Protein AF-A0A2R6EN57-F1 (afdb_monomer)

Secondary structure (DSSP, 8-state):
--HHHHHHHHHHHHHHHHHHHHHHHHHHHHHIIIIIHHHHHHHHTT--HHHHHHHHHHHHHHHHHHHHHHHHHHHHHHHHHHHHHHHHHHHHH--HHHHHHHHHHHHHHHHHHHHHHHHHHHHHHHHHHHHHHHHHHHSS--

Foldseek 3Di:
DPPVVVVVLVVQLVVQLVVLCCQLVVQLVVLCVQQVVVLVVCVVVVHDPVVSCVSSVSSVVSNVVSVVSSVVSNVVSVCVSVVVVVVVVVCVVPPVVVVVVVVVVVVVVVVVVVVVVVVVVVVVVVVVVVVVVVVVVVVPDD

pLDDT: mean 73.33, std 12.01, range [39.25, 91.31]

Solvent-accessible surface area (backbone atoms only — not comparable to full-atom values): 7272 Å² total; per-residue (Å²): 131,66,66,74,62,58,50,52,55,52,50,52,38,52,52,44,35,48,50,24,45,53,52,13,52,50,39,23,51,51,11,37,58,70,5,43,49,60,17,49,54,36,45,74,72,68,46,54,70,68,61,24,46,62,52,17,46,66,10,51,53,39,22,51,50,11,49,49,51,22,52,52,35,40,52,50,33,50,51,53,47,52,51,55,56,50,52,54,53,49,55,70,74,62,38,66,67,59,55,46,52,54,52,51,50,53,48,50,55,51,51,55,49,51,53,49,52,51,54,50,50,53,47,51,53,53,51,50,54,51,50,53,51,52,52,58,63,68,72,68,82,124

Sequence (142 aa):
MDAKRSLRWAVYYVALAAIATLVGFGIAAGGAVVGIAPAYDQLQGGADLSTALGTAAPGLALAAVGVAVWFVGTVAAFVGVFTAAVEEQMRERFDSEKVKSEILSVLDDRLSEVEHDVSETRRQVSELKREEAADEFQFGEQ

Mean predicted aligned error: 16.64 Å

Structure (mmCIF, N/CA/C/O backbone):
data_AF-A0A2R6EN57-F1
#
_entry.id   AF-A0A2R6EN57-F1
#
loop_
_atom_site.group_PDB
_atom_site.id
_atom_site.type_symbol
_atom_site.label_atom_id
_atom_site.label_alt_id
_atom_site.label_comp_id
_atom_site.label_asym_id
_atom_site.label_entity_id
_atom_site.label_seq_id
_atom_site.pdbx_PDB_ins_code
_atom_site.Cartn_x
_atom_site.Cartn_y
_atom_site.Cartn_z
_atom_site.occupancy
_atom_site.B_iso_or_equiv
_atom_site.auth_seq_id
_atom_site.auth_comp_id
_atom_site.auth_asym_id
_atom_site.auth_atom_id
_atom_site.pdbx_PDB_model_num
ATOM 1 N N . MET A 1 1 ? -18.874 -12.584 18.043 1.00 48.97 1 MET A N 1
ATOM 2 C CA . MET A 1 1 ? -18.233 -11.814 16.955 1.00 48.97 1 MET A CA 1
ATOM 3 C C . MET A 1 1 ? -19.005 -12.069 15.673 1.00 48.97 1 MET A C 1
ATOM 5 O O . MET A 1 1 ? -19.078 -13.214 15.246 1.00 48.97 1 MET A O 1
ATOM 9 N N . ASP A 1 2 ? -19.607 -11.038 15.084 1.00 54.94 2 ASP A N 1
ATOM 10 C CA . ASP A 1 2 ? -20.360 -11.164 13.833 1.00 54.94 2 ASP A CA 1
ATOM 11 C C . ASP A 1 2 ? -19.424 -11.361 12.635 1.00 54.94 2 ASP A C 1
ATOM 13 O O . ASP A 1 2 ? -18.855 -10.410 12.095 1.00 54.94 2 ASP A O 1
ATOM 17 N N . ALA A 1 3 ? -19.281 -12.611 12.190 1.00 59.03 3 ALA A N 1
ATOM 18 C CA . ALA A 1 3 ? -18.424 -12.999 11.067 1.00 59.03 3 ALA A CA 1
ATOM 19 C C . ALA A 1 3 ? -18.751 -12.242 9.763 1.00 59.03 3 ALA A C 1
ATOM 21 O O . ALA A 1 3 ? -17.864 -11.957 8.964 1.00 59.03 3 ALA A O 1
ATOM 22 N N . LYS A 1 4 ? -20.014 -11.841 9.563 1.00 59.75 4 LYS A N 1
ATOM 23 C CA . LYS A 1 4 ? -20.432 -11.028 8.406 1.00 59.75 4 LYS A CA 1
ATOM 24 C C . LYS A 1 4 ? -19.846 -9.609 8.421 1.00 59.75 4 LYS A C 1
ATOM 26 O O . LYS A 1 4 ? -19.661 -9.022 7.356 1.00 59.75 4 LYS A O 1
ATOM 31 N N . ARG A 1 5 ? -19.548 -9.051 9.601 1.00 61.81 5 ARG A N 1
ATOM 32 C CA . ARG A 1 5 ? -19.027 -7.682 9.755 1.00 61.81 5 ARG A CA 1
ATOM 33 C C . ARG A 1 5 ? -17.516 -7.627 9.528 1.00 61.81 5 ARG A C 1
ATOM 35 O O . ARG A 1 5 ? -17.057 -6.718 8.841 1.00 61.81 5 ARG A O 1
ATOM 42 N N . SER A 1 6 ? -16.761 -8.624 10.002 1.00 60.78 6 SER A N 1
ATOM 43 C CA . SER A 1 6 ? -15.322 -8.721 9.699 1.00 60.78 6 SER A CA 1
ATOM 44 C C . SER A 1 6 ? -15.066 -9.023 8.218 1.00 60.78 6 SER A C 1
ATOM 46 O O . SER A 1 6 ? -14.141 -8.463 7.630 1.00 60.78 6 SER A O 1
ATOM 48 N N . LEU A 1 7 ? -15.939 -9.817 7.581 1.00 68.88 7 LEU A N 1
ATOM 49 C CA . LEU A 1 7 ? -15.843 -10.128 6.154 1.00 68.88 7 LEU A CA 1
ATOM 50 C C . LEU A 1 7 ? -15.964 -8.873 5.275 1.00 68.88 7 LEU A C 1
ATOM 52 O O . LEU A 1 7 ? -15.232 -8.736 4.302 1.00 68.88 7 LEU A O 1
ATOM 56 N N . ARG A 1 8 ? -16.848 -7.925 5.625 1.00 73.25 8 ARG A N 1
ATOM 57 C CA . ARG A 1 8 ? -17.001 -6.664 4.874 1.00 73.25 8 ARG A CA 1
ATOM 58 C C . ARG A 1 8 ? -15.715 -5.845 4.857 1.00 73.25 8 ARG A C 1
ATOM 60 O O . ARG A 1 8 ? -15.314 -5.379 3.796 1.00 73.25 8 ARG A O 1
ATOM 67 N N . TRP A 1 9 ? -15.065 -5.688 6.004 1.00 67.00 9 TRP A N 1
ATOM 68 C CA . TRP A 1 9 ? -13.818 -4.926 6.097 1.00 67.00 9 TRP A CA 1
ATOM 69 C C . TRP A 1 9 ? -12.653 -5.621 5.392 1.00 67.00 9 TRP A C 1
ATOM 71 O O . TRP A 1 9 ? -11.873 -4.961 4.709 1.00 67.00 9 TRP A O 1
ATOM 81 N N . ALA A 1 10 ? -12.593 -6.953 5.460 1.00 65.69 10 ALA A N 1
ATOM 82 C CA . ALA A 1 10 ? -11.635 -7.733 4.685 1.00 65.69 10 ALA A CA 1
ATOM 83 C C . ALA A 1 10 ? -11.841 -7.553 3.169 1.00 65.69 10 ALA A C 1
ATOM 85 O O . ALA A 1 10 ? -10.878 -7.351 2.435 1.00 65.69 10 ALA A O 1
ATOM 86 N N . VAL A 1 11 ? -13.091 -7.554 2.694 1.00 72.31 11 VAL A N 1
ATOM 87 C CA . VAL A 1 11 ? -13.408 -7.310 1.277 1.00 72.31 11 VAL A CA 1
ATOM 88 C C . VAL A 1 11 ? -13.026 -5.889 0.853 1.00 72.31 11 VAL A C 1
ATOM 90 O O . VAL A 1 11 ? -12.454 -5.719 -0.220 1.00 72.31 11 VAL A O 1
ATOM 93 N N . TYR A 1 12 ? -13.266 -4.877 1.693 1.00 72.06 12 TYR A N 1
ATOM 94 C CA . TYR A 1 12 ? -12.827 -3.501 1.421 1.00 72.06 12 TYR A CA 1
ATOM 95 C C . TYR A 1 12 ? -11.304 -3.383 1.305 1.00 72.06 12 TYR A C 1
ATOM 97 O O . TYR A 1 12 ? -10.812 -2.728 0.385 1.00 72.06 12 TYR A O 1
ATOM 105 N N . TYR A 1 13 ? -10.560 -4.052 2.189 1.00 68.12 13 TYR A N 1
ATOM 106 C CA . TYR A 1 13 ? -9.102 -4.126 2.102 1.00 68.12 13 TYR A CA 1
ATOM 107 C C . TYR A 1 13 ? -8.638 -4.761 0.797 1.00 68.12 13 TYR A C 1
ATOM 109 O O . TYR A 1 13 ? -7.830 -4.175 0.080 1.00 68.12 13 TYR A O 1
ATOM 117 N N . VAL A 1 14 ? -9.182 -5.934 0.468 1.00 72.06 14 VAL A N 1
ATOM 118 C CA . VAL A 1 14 ? -8.814 -6.668 -0.746 1.00 72.06 14 VAL A CA 1
ATOM 119 C C . VAL A 1 14 ? -9.142 -5.851 -1.995 1.00 72.06 14 VAL A C 1
ATOM 121 O O . VAL A 1 14 ? -8.330 -5.809 -2.912 1.00 72.06 14 VAL A O 1
ATOM 124 N N . ALA A 1 15 ? -10.277 -5.148 -2.025 1.00 73.44 15 ALA A N 1
ATOM 125 C CA . ALA A 1 15 ? -10.651 -4.292 -3.148 1.00 73.44 15 ALA A CA 1
ATOM 126 C C . ALA A 1 15 ? -9.682 -3.110 -3.329 1.00 73.44 15 ALA A C 1
ATOM 128 O O . ALA A 1 15 ? -9.212 -2.865 -4.440 1.00 73.44 15 ALA A O 1
ATOM 129 N N . LEU A 1 16 ? -9.332 -2.404 -2.249 1.00 73.31 16 LEU A N 1
ATOM 130 C CA . LEU A 1 16 ? -8.365 -1.301 -2.303 1.00 73.31 16 LEU A CA 1
ATOM 131 C C . LEU A 1 16 ? -6.963 -1.781 -2.694 1.00 73.31 16 LEU A C 1
ATOM 133 O O . LEU A 1 16 ? -6.318 -1.173 -3.550 1.00 73.31 16 LEU A O 1
ATOM 137 N N . ALA A 1 17 ? -6.513 -2.897 -2.120 1.00 69.62 17 ALA A N 1
ATOM 138 C CA . ALA A 1 17 ? -5.235 -3.510 -2.463 1.00 69.62 17 ALA A CA 1
ATOM 139 C C . ALA A 1 17 ? -5.205 -3.977 -3.928 1.00 69.62 17 ALA A C 1
ATOM 141 O O . ALA A 1 17 ? -4.200 -3.789 -4.615 1.00 69.62 17 ALA A O 1
ATOM 142 N N . ALA A 1 18 ? -6.310 -4.525 -4.443 1.00 70.56 18 ALA A N 1
ATOM 143 C CA . ALA A 1 18 ? -6.429 -4.929 -5.842 1.00 70.56 18 ALA A CA 1
ATOM 144 C C . ALA A 1 18 ? -6.330 -3.730 -6.798 1.00 70.56 18 ALA A C 1
ATOM 146 O O . ALA A 1 18 ? -5.628 -3.818 -7.803 1.00 70.56 18 ALA A O 1
ATOM 147 N N . ILE A 1 19 ? -6.958 -2.595 -6.469 1.00 76.25 19 ILE A N 1
ATOM 148 C CA . ILE A 1 19 ? -6.849 -1.361 -7.265 1.00 76.25 19 ILE A CA 1
ATOM 149 C C . ILE A 1 19 ? -5.407 -0.842 -7.258 1.00 76.25 19 ILE A C 1
ATOM 151 O O . ILE A 1 19 ? -4.853 -0.568 -8.322 1.00 76.25 19 ILE A O 1
ATOM 155 N N . ALA A 1 20 ? -4.770 -0.756 -6.086 1.00 74.94 20 ALA A N 1
ATOM 156 C CA . ALA A 1 20 ? -3.373 -0.329 -5.980 1.00 74.94 20 ALA A CA 1
ATOM 157 C C . ALA A 1 20 ? -2.430 -1.252 -6.771 1.00 74.94 20 ALA A C 1
ATOM 159 O O . ALA A 1 20 ? -1.506 -0.782 -7.436 1.00 74.94 20 ALA A O 1
ATOM 160 N N . THR A 1 21 ? -2.704 -2.559 -6.751 1.00 70.31 21 THR A N 1
ATOM 161 C CA . THR A 1 21 ? -1.967 -3.563 -7.528 1.00 70.31 21 THR A CA 1
ATOM 162 C C . THR A 1 21 ? -2.158 -3.362 -9.022 1.00 70.31 21 THR A C 1
ATOM 164 O O . THR A 1 21 ? -1.171 -3.280 -9.742 1.00 70.31 21 THR A O 1
ATOM 167 N N . LEU A 1 22 ? -3.392 -3.194 -9.499 1.00 78.38 22 LEU A N 1
ATOM 168 C CA . LEU A 1 22 ? -3.664 -2.947 -10.916 1.00 78.38 22 LEU A CA 1
ATOM 169 C C . LEU A 1 22 ? -2.991 -1.670 -11.426 1.00 78.38 22 LEU A C 1
ATOM 171 O O . LEU A 1 22 ? -2.383 -1.683 -12.493 1.00 78.38 22 LEU A O 1
ATOM 175 N N . VAL A 1 23 ? -3.061 -0.581 -10.660 1.00 79.31 23 VAL A N 1
ATOM 176 C CA . VAL A 1 23 ? -2.465 0.703 -11.052 1.00 79.31 23 VAL A CA 1
ATOM 177 C C . VAL A 1 23 ? -0.942 0.616 -11.061 1.00 79.31 23 VAL A C 1
ATOM 179 O O . VAL A 1 23 ? -0.310 0.962 -12.058 1.00 79.31 23 VAL A O 1
ATOM 182 N N . GLY A 1 24 ? -0.342 0.118 -9.980 1.00 73.12 24 GLY A N 1
ATOM 183 C CA . GLY A 1 24 ? 1.109 0.018 -9.870 1.00 73.12 24 GLY A CA 1
ATOM 184 C C . GLY A 1 24 ? 1.718 -0.937 -10.898 1.00 73.12 24 GLY A C 1
ATOM 185 O O . GLY A 1 24 ? 2.691 -0.591 -11.569 1.00 73.12 24 GLY A O 1
ATOM 186 N N . PHE A 1 25 ? 1.096 -2.103 -11.095 1.00 75.44 25 PHE A N 1
ATOM 187 C CA . PHE A 1 25 ? 1.539 -3.074 -12.095 1.00 75.44 25 PHE A CA 1
ATOM 188 C C . PHE A 1 25 ? 1.291 -2.579 -13.523 1.00 75.44 25 PHE A C 1
ATOM 190 O O . PHE A 1 25 ? 2.111 -2.827 -14.401 1.00 75.44 25 PHE A O 1
ATOM 197 N N . GLY A 1 26 ? 0.214 -1.825 -13.759 1.00 79.75 26 GLY A N 1
ATOM 198 C CA . GLY A 1 26 ? -0.054 -1.185 -15.046 1.00 79.75 26 GLY A CA 1
ATOM 199 C C . GLY A 1 26 ? 1.023 -0.170 -15.431 1.00 79.75 26 GLY A C 1
ATOM 200 O O . GLY A 1 26 ? 1.530 -0.200 -16.551 1.00 79.75 26 GLY A O 1
ATOM 201 N N . ILE A 1 27 ? 1.439 0.681 -14.489 1.00 79.75 27 ILE A N 1
ATOM 202 C CA . ILE A 1 27 ? 2.531 1.643 -14.705 1.00 79.75 27 ILE A CA 1
ATOM 203 C C . ILE A 1 27 ? 3.861 0.907 -14.918 1.00 79.75 27 ILE A C 1
ATOM 205 O O . ILE A 1 27 ? 4.613 1.245 -15.833 1.00 79.75 27 ILE A O 1
ATOM 209 N N . ALA A 1 28 ? 4.135 -0.130 -14.122 1.00 75.06 28 ALA A N 1
ATOM 210 C CA . ALA A 1 28 ? 5.358 -0.915 -14.253 1.00 75.06 28 ALA A CA 1
ATOM 211 C C . ALA A 1 28 ? 5.450 -1.654 -15.599 1.00 75.06 28 ALA A C 1
ATOM 213 O O . ALA A 1 28 ? 6.486 -1.602 -16.264 1.00 75.06 28 ALA A O 1
ATOM 214 N N . ALA A 1 29 ? 4.354 -2.277 -16.039 1.00 77.25 29 ALA A N 1
ATOM 215 C CA . ALA A 1 29 ? 4.256 -2.919 -17.345 1.00 77.25 29 ALA A CA 1
ATOM 216 C C . ALA A 1 29 ? 4.411 -1.903 -18.488 1.00 77.25 29 ALA A C 1
ATOM 218 O O . ALA A 1 29 ? 5.127 -2.171 -19.450 1.00 77.25 29 ALA A O 1
ATOM 219 N N . GLY A 1 30 ? 3.820 -0.711 -18.356 1.00 78.56 30 GLY A N 1
ATOM 220 C CA . GLY A 1 30 ? 4.024 0.388 -19.301 1.00 78.56 30 GLY A CA 1
ATOM 221 C C . GLY A 1 30 ? 5.496 0.800 -19.421 1.00 78.56 30 GLY A C 1
ATOM 222 O O . GLY A 1 30 ? 6.012 0.920 -20.530 1.00 78.56 30 GLY A O 1
ATOM 223 N N . GLY A 1 31 ? 6.207 0.933 -18.296 1.00 74.19 31 GLY A N 1
ATOM 224 C CA . GLY A 1 31 ? 7.649 1.214 -18.283 1.00 74.19 31 GLY A CA 1
ATOM 225 C C . GLY A 1 31 ? 8.486 0.126 -18.962 1.00 74.19 31 GLY A C 1
ATOM 226 O O . GLY A 1 31 ? 9.407 0.427 -19.724 1.00 74.19 31 GLY A O 1
ATOM 227 N N . ALA A 1 32 ? 8.122 -1.142 -18.753 1.00 76.62 32 ALA A N 1
ATOM 228 C CA . ALA 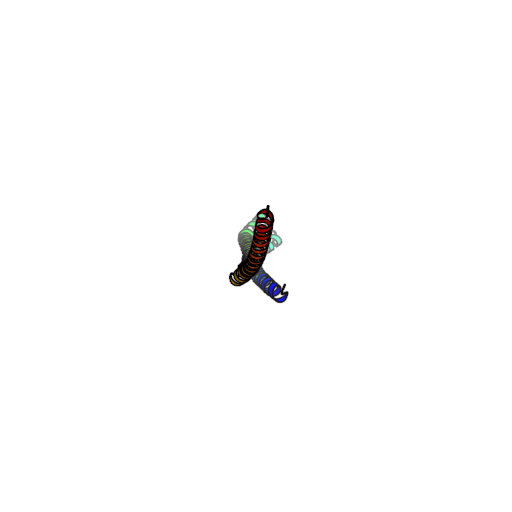A 1 32 ? 8.777 -2.271 -19.405 1.00 76.62 32 ALA A CA 1
ATOM 229 C C . ALA A 1 32 ? 8.584 -2.257 -20.931 1.00 76.62 32 ALA A C 1
ATOM 231 O O . ALA A 1 32 ? 9.547 -2.449 -21.671 1.00 76.62 32 ALA A O 1
ATOM 232 N N . VAL A 1 33 ? 7.375 -1.967 -21.417 1.00 82.88 33 VAL A N 1
ATOM 233 C CA . VAL A 1 33 ? 7.104 -1.878 -22.862 1.00 82.88 33 VAL A CA 1
ATOM 234 C C . VAL A 1 33 ? 7.860 -0.712 -23.501 1.00 82.88 33 VAL A C 1
ATOM 236 O O . VAL A 1 33 ? 8.409 -0.861 -24.588 1.00 82.88 33 VAL A O 1
ATOM 239 N N . VAL A 1 34 ? 7.928 0.440 -22.831 1.00 83.19 34 VAL A N 1
ATOM 240 C CA . VAL A 1 34 ? 8.533 1.649 -23.410 1.00 83.19 34 VAL A CA 1
ATOM 241 C C . VAL A 1 34 ? 10.065 1.605 -23.416 1.00 83.19 34 VAL A C 1
ATOM 243 O O . VAL A 1 34 ? 10.664 2.129 -24.350 1.00 83.19 34 VAL A O 1
ATOM 246 N N . GLY A 1 35 ? 10.717 0.998 -22.416 1.00 80.12 35 GLY A N 1
ATOM 247 C CA . GLY A 1 35 ? 12.190 0.974 -22.351 1.00 80.12 35 GLY A CA 1
ATOM 248 C C . GLY A 1 35 ? 12.835 -0.407 -22.420 1.00 80.12 35 GLY A C 1
ATOM 249 O O . GLY A 1 35 ? 13.877 -0.552 -23.052 1.00 80.12 35 GLY A O 1
ATOM 250 N N . ILE A 1 36 ? 12.244 -1.435 -21.807 1.00 77.81 36 ILE A N 1
ATOM 251 C CA . ILE A 1 36 ? 12.874 -2.765 -21.737 1.00 77.81 36 ILE A CA 1
ATOM 252 C C . ILE A 1 36 ? 12.701 -3.529 -23.054 1.00 77.81 36 ILE A C 1
ATOM 254 O O . ILE A 1 36 ? 13.656 -4.146 -23.514 1.00 77.81 36 ILE A O 1
ATOM 258 N N . ALA A 1 37 ? 11.532 -3.455 -23.697 1.00 82.12 37 ALA A N 1
ATOM 259 C CA . ALA A 1 37 ? 11.300 -4.099 -24.994 1.00 82.12 37 ALA A CA 1
ATOM 260 C C . ALA A 1 37 ? 12.267 -3.621 -26.104 1.00 82.12 37 ALA A C 1
ATOM 262 O O . ALA A 1 37 ? 12.946 -4.467 -26.686 1.00 82.12 37 ALA A O 1
ATOM 263 N N . PRO A 1 38 ? 12.443 -2.307 -26.360 1.00 82.75 38 PRO A N 1
ATOM 264 C CA . PRO A 1 38 ? 13.394 -1.852 -27.378 1.00 82.75 38 PRO A CA 1
ATOM 265 C C . PRO A 1 38 ? 14.858 -2.128 -27.004 1.00 82.75 38 PRO A C 1
ATOM 267 O O . PRO A 1 38 ? 15.681 -2.381 -27.881 1.00 82.75 38 PRO A O 1
ATOM 270 N N . ALA A 1 39 ? 15.202 -2.116 -25.712 1.00 81.44 39 ALA A N 1
ATOM 271 C CA . ALA A 1 39 ? 16.536 -2.502 -25.256 1.00 81.44 39 ALA A CA 1
ATOM 272 C C . ALA A 1 39 ? 16.819 -3.998 -25.470 1.00 81.44 39 ALA A C 1
ATOM 274 O O . ALA A 1 39 ? 17.940 -4.373 -25.812 1.00 81.44 39 ALA A O 1
ATOM 275 N N . TYR A 1 40 ? 15.806 -4.850 -25.296 1.00 84.62 40 TYR A N 1
ATOM 276 C CA . TYR A 1 40 ? 15.902 -6.282 -25.558 1.00 84.62 40 TYR A CA 1
ATOM 277 C C . TYR A 1 40 ? 16.101 -6.574 -27.051 1.00 84.62 40 TYR A C 1
ATOM 279 O O . TYR A 1 40 ? 16.980 -7.362 -27.401 1.00 84.62 40 TYR A O 1
ATOM 287 N N . ASP A 1 41 ? 15.367 -5.880 -27.925 1.00 88.75 41 ASP A N 1
ATOM 288 C CA . ASP A 1 41 ? 15.548 -5.984 -29.378 1.00 88.75 41 ASP A CA 1
ATOM 289 C C . ASP A 1 41 ? 16.950 -5.534 -29.812 1.00 88.75 41 ASP A C 1
ATOM 291 O O . ASP A 1 41 ? 17.583 -6.184 -30.644 1.00 88.75 41 ASP A O 1
ATOM 295 N N . GLN A 1 42 ? 17.490 -4.468 -29.210 1.00 85.50 42 GLN A N 1
ATOM 296 C CA . GLN A 1 42 ? 18.872 -4.038 -29.456 1.00 85.50 42 GLN A CA 1
ATOM 297 C C . GLN A 1 42 ? 19.892 -5.097 -29.026 1.00 85.50 42 GLN A C 1
ATOM 299 O O . GLN A 1 42 ? 20.850 -5.355 -29.755 1.00 85.50 42 GLN A O 1
ATOM 304 N N . LEU A 1 43 ? 19.682 -5.738 -27.874 1.00 86.69 43 LEU A N 1
ATOM 305 C CA . LEU A 1 43 ? 20.568 -6.787 -27.375 1.00 86.69 43 LEU A CA 1
ATOM 306 C C . LEU A 1 43 ? 20.545 -8.026 -28.286 1.00 86.69 43 LEU A C 1
ATOM 308 O O . LEU A 1 43 ? 21.595 -8.593 -28.584 1.00 86.69 43 LEU A O 1
ATOM 312 N N . GLN A 1 44 ? 19.366 -8.413 -28.785 1.00 90.25 44 GLN A N 1
ATOM 313 C CA . GLN A 1 44 ? 19.234 -9.471 -29.794 1.00 90.25 44 GLN A CA 1
ATOM 314 C C . GLN A 1 44 ? 19.863 -9.086 -31.139 1.00 90.25 44 GLN A C 1
ATOM 316 O O . GLN A 1 44 ? 20.426 -9.937 -31.823 1.00 90.25 44 GLN A O 1
ATOM 321 N N . GLY A 1 45 ? 19.817 -7.801 -31.496 1.00 89.00 45 GLY A N 1
ATOM 322 C CA . GLY A 1 45 ? 20.492 -7.239 -32.664 1.00 89.00 45 GLY A CA 1
ATOM 323 C C . GLY A 1 45 ? 22.019 -7.156 -32.545 1.00 89.00 45 GLY A C 1
ATOM 324 O O . GLY A 1 45 ? 22.665 -6.695 -33.483 1.00 89.00 45 GLY A O 1
ATOM 325 N N . GLY A 1 46 ? 22.601 -7.593 -31.421 1.00 88.50 46 GLY A N 1
ATOM 326 C CA . GLY A 1 46 ? 24.047 -7.607 -31.189 1.00 88.50 46 GLY A CA 1
ATOM 327 C C . GLY A 1 46 ? 24.612 -6.307 -30.614 1.00 88.50 46 GLY A C 1
ATOM 328 O O . GLY A 1 46 ? 25.823 -6.107 -30.664 1.00 88.50 46 GLY A O 1
ATOM 329 N N . ALA A 1 47 ? 23.768 -5.417 -30.083 1.00 87.00 47 ALA A N 1
ATOM 330 C CA . ALA A 1 47 ? 24.237 -4.221 -29.394 1.00 87.00 47 ALA A CA 1
ATOM 331 C C . ALA A 1 47 ? 24.923 -4.571 -28.066 1.00 87.00 47 ALA A C 1
ATOM 333 O O . ALA A 1 47 ? 24.509 -5.483 -27.346 1.00 87.00 47 ALA A O 1
ATOM 334 N N . ASP A 1 48 ? 25.931 -3.778 -27.705 1.00 91.31 48 ASP A N 1
ATOM 335 C CA . ASP A 1 48 ? 26.581 -3.891 -26.405 1.00 91.31 48 ASP A CA 1
ATOM 336 C C . ASP A 1 48 ? 25.605 -3.611 -25.253 1.00 91.31 48 ASP A C 1
ATOM 338 O O . ASP A 1 48 ? 24.709 -2.763 -25.337 1.00 91.31 48 ASP A O 1
ATOM 342 N N . LEU A 1 49 ? 25.848 -4.283 -24.125 1.00 84.25 49 LEU A N 1
ATOM 343 C CA . LEU A 1 49 ? 25.062 -4.155 -22.894 1.00 84.25 49 LEU A CA 1
ATOM 344 C C . LEU A 1 49 ? 24.929 -2.705 -22.410 1.00 84.25 49 LEU A C 1
ATOM 346 O O . LEU A 1 49 ? 23.882 -2.342 -21.887 1.00 84.25 49 LEU A O 1
ATOM 350 N N . SER A 1 50 ? 25.958 -1.872 -22.590 1.00 88.38 50 SER A N 1
ATOM 351 C CA . SER A 1 50 ? 25.942 -0.458 -22.190 1.00 88.38 50 SER A CA 1
ATOM 352 C C . SER A 1 50 ? 24.927 0.363 -22.990 1.00 88.38 50 SER A C 1
ATOM 354 O O . SER A 1 50 ? 24.189 1.163 -22.414 1.00 88.38 50 SER A O 1
ATOM 356 N N . THR A 1 51 ? 24.846 0.126 -24.299 1.00 85.94 51 THR A N 1
ATOM 357 C CA . THR A 1 51 ? 23.889 0.775 -25.201 1.00 85.94 51 THR A CA 1
ATOM 358 C C . THR A 1 51 ? 22.464 0.332 -24.892 1.00 85.94 51 THR A C 1
ATOM 360 O O . THR A 1 51 ? 21.578 1.171 -24.733 1.00 85.94 51 THR A O 1
ATOM 363 N N . ALA A 1 52 ? 22.254 -0.975 -24.710 1.00 84.12 52 ALA A N 1
ATOM 364 C CA . ALA A 1 52 ? 20.953 -1.515 -24.330 1.00 84.12 52 ALA A CA 1
ATOM 365 C C . ALA A 1 52 ? 20.486 -0.974 -22.962 1.00 84.12 52 ALA A C 1
ATOM 367 O O . ALA A 1 52 ? 19.323 -0.596 -22.812 1.00 84.12 52 ALA A O 1
ATOM 368 N N . LEU A 1 53 ? 21.387 -0.854 -21.974 1.00 85.62 53 LEU A N 1
ATOM 369 C CA . LEU A 1 53 ? 21.051 -0.273 -20.667 1.00 85.62 53 LEU A CA 1
ATOM 370 C C . LEU A 1 53 ? 20.668 1.206 -20.769 1.00 85.62 53 LEU A C 1
ATOM 372 O O . LEU A 1 53 ? 19.726 1.635 -20.105 1.00 85.62 53 LEU A O 1
ATOM 376 N N . GLY A 1 54 ? 21.384 1.979 -21.592 1.00 87.38 54 GLY A N 1
ATOM 377 C CA . GLY A 1 54 ? 21.067 3.384 -21.850 1.00 87.38 54 GLY A CA 1
ATOM 378 C C . GLY A 1 54 ? 19.662 3.556 -22.427 1.00 87.38 54 GLY A C 1
ATOM 379 O O . GLY A 1 54 ? 18.908 4.415 -21.971 1.00 87.38 54 GLY A O 1
ATOM 380 N N . THR A 1 55 ? 19.276 2.679 -23.357 1.00 87.06 55 THR A N 1
ATOM 381 C CA . THR A 1 55 ? 17.925 2.632 -23.935 1.00 87.06 55 THR A CA 1
ATOM 382 C C . THR A 1 55 ? 16.867 2.198 -22.910 1.00 87.06 55 THR A C 1
ATOM 384 O O . THR A 1 55 ? 15.766 2.748 -22.886 1.00 87.06 55 THR A O 1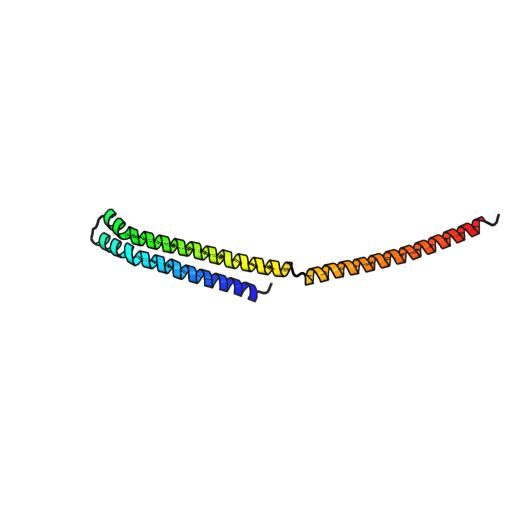
ATOM 387 N N . ALA A 1 56 ? 17.197 1.254 -22.021 1.00 84.75 56 ALA A N 1
ATOM 388 C CA . ALA A 1 56 ? 16.283 0.757 -20.989 1.00 84.75 56 ALA A CA 1
ATOM 389 C C . ALA A 1 56 ? 16.085 1.727 -19.816 1.00 84.75 56 ALA A C 1
ATOM 391 O O . ALA A 1 56 ? 15.041 1.685 -19.164 1.00 84.75 56 ALA A O 1
ATOM 392 N N . ALA A 1 57 ? 17.067 2.588 -19.532 1.00 86.56 57 ALA A N 1
ATOM 393 C CA . ALA A 1 57 ? 17.099 3.473 -18.368 1.00 86.56 57 ALA A CA 1
ATOM 394 C C . ALA A 1 57 ? 15.794 4.263 -18.119 1.00 86.56 57 ALA A C 1
ATOM 396 O O . ALA A 1 57 ? 15.277 4.190 -17.000 1.00 86.56 57 ALA A O 1
ATOM 397 N N . PRO A 1 58 ? 15.198 4.965 -19.105 1.00 85.75 58 PRO A N 1
ATOM 398 C CA . PRO A 1 58 ? 13.932 5.669 -18.890 1.00 85.75 58 PRO A CA 1
ATOM 399 C C . PRO A 1 58 ? 12.756 4.727 -18.584 1.00 85.75 58 PRO A C 1
ATOM 401 O O . PRO A 1 58 ? 11.913 5.058 -17.750 1.00 85.75 58 PRO A O 1
ATOM 404 N N . GLY A 1 59 ? 12.704 3.537 -19.194 1.00 84.62 59 GLY A N 1
ATOM 405 C CA . GLY A 1 59 ? 11.667 2.540 -18.901 1.00 84.62 59 GLY A CA 1
ATOM 406 C C . GLY A 1 59 ? 11.825 1.901 -17.524 1.00 84.62 59 GLY A C 1
ATOM 407 O O . GLY A 1 59 ? 10.838 1.707 -16.820 1.00 84.62 59 GLY A O 1
ATOM 408 N N . LEU A 1 60 ? 13.067 1.646 -17.100 1.00 83.19 60 LEU A N 1
ATOM 409 C CA . LEU A 1 60 ? 13.387 1.176 -15.751 1.00 83.19 60 LEU A CA 1
ATOM 410 C C . LEU A 1 60 ? 13.028 2.220 -14.690 1.00 83.19 60 LEU A C 1
ATOM 412 O O . LEU A 1 60 ? 12.486 1.861 -13.648 1.00 83.19 60 LEU A O 1
ATOM 416 N N . ALA A 1 61 ? 13.264 3.506 -14.962 1.00 87.69 61 ALA A N 1
ATOM 417 C CA . ALA A 1 61 ? 12.836 4.587 -14.080 1.00 87.69 61 ALA A CA 1
ATOM 418 C C . ALA A 1 61 ? 11.304 4.623 -13.940 1.00 87.69 61 ALA A C 1
ATOM 420 O O . ALA A 1 61 ? 10.784 4.682 -12.827 1.00 87.69 61 ALA A O 1
ATOM 421 N N . LEU A 1 62 ? 10.574 4.506 -15.052 1.00 84.12 62 LEU A N 1
ATOM 422 C CA . LEU A 1 62 ? 9.111 4.412 -15.053 1.00 84.12 62 LEU A CA 1
ATOM 423 C C . LEU A 1 62 ? 8.608 3.176 -14.295 1.00 84.12 62 LEU A C 1
ATOM 425 O O . LEU A 1 62 ? 7.662 3.268 -13.512 1.00 84.12 62 LEU A O 1
ATOM 429 N N . ALA A 1 63 ? 9.269 2.033 -14.477 1.00 80.00 63 ALA A N 1
ATOM 430 C CA . ALA A 1 63 ? 8.947 0.812 -13.756 1.00 80.00 63 ALA A CA 1
ATOM 431 C C . ALA A 1 63 ? 9.175 0.962 -12.246 1.00 80.00 63 ALA A C 1
ATOM 433 O O . ALA A 1 63 ? 8.312 0.579 -11.456 1.00 80.00 63 ALA A O 1
ATOM 434 N N . ALA A 1 64 ? 10.280 1.591 -11.841 1.00 85.44 64 ALA A N 1
ATOM 435 C CA . ALA A 1 64 ? 10.565 1.894 -10.442 1.00 85.44 64 ALA A CA 1
ATOM 436 C C . ALA A 1 64 ? 9.506 2.826 -9.828 1.00 85.44 64 ALA A C 1
ATOM 438 O O . ALA A 1 64 ? 9.067 2.594 -8.703 1.00 85.44 64 ALA A O 1
ATOM 439 N N . VAL A 1 65 ? 9.034 3.828 -10.577 1.00 86.69 65 VAL A N 1
ATOM 440 C CA . VAL A 1 65 ? 7.916 4.687 -10.151 1.00 86.69 65 VAL A CA 1
ATOM 441 C C . VAL A 1 65 ? 6.631 3.874 -9.985 1.00 86.69 65 VAL A C 1
ATOM 443 O O . VAL A 1 65 ? 5.949 4.022 -8.974 1.00 86.69 65 VAL A O 1
ATOM 446 N N . GLY A 1 66 ? 6.319 2.969 -10.916 1.00 79.56 66 GLY A N 1
ATOM 447 C CA . GLY A 1 66 ? 5.167 2.069 -10.797 1.00 79.56 66 GLY A CA 1
ATOM 448 C C . GLY A 1 66 ? 5.223 1.197 -9.540 1.00 79.56 66 GLY A C 1
ATOM 449 O O . GLY A 1 66 ? 4.234 1.091 -8.813 1.00 79.56 66 GLY A O 1
ATOM 450 N N . VAL A 1 67 ? 6.399 0.648 -9.225 1.00 81.00 67 VAL A N 1
ATOM 451 C CA . VAL A 1 67 ? 6.633 -0.126 -7.995 1.00 81.00 67 VAL A CA 1
ATOM 452 C C . VAL A 1 67 ? 6.495 0.749 -6.747 1.00 81.00 67 VAL A C 1
ATOM 454 O O . VAL A 1 67 ? 5.885 0.321 -5.769 1.00 81.00 67 VAL A O 1
ATOM 457 N N . ALA A 1 68 ? 7.000 1.983 -6.767 1.00 83.75 68 ALA A N 1
ATOM 458 C CA . ALA A 1 68 ? 6.849 2.908 -5.647 1.00 83.75 68 ALA A CA 1
ATOM 459 C C . ALA A 1 68 ? 5.371 3.247 -5.389 1.00 83.75 68 ALA A C 1
ATOM 461 O O . ALA A 1 68 ? 4.911 3.183 -4.250 1.00 83.75 68 ALA A O 1
ATOM 462 N N . VAL A 1 69 ? 4.604 3.531 -6.446 1.00 82.12 69 VAL A N 1
ATOM 463 C CA . VAL A 1 69 ? 3.156 3.779 -6.362 1.00 82.12 69 VAL A CA 1
ATOM 464 C C . VAL A 1 69 ? 2.419 2.545 -5.841 1.00 82.12 69 VAL A C 1
ATOM 466 O O . VAL A 1 69 ? 1.550 2.675 -4.979 1.00 82.12 69 VAL A O 1
ATOM 469 N N . TRP A 1 70 ? 2.788 1.347 -6.304 1.00 78.12 70 TRP A N 1
ATOM 470 C CA . TRP A 1 70 ? 2.234 0.091 -5.800 1.00 78.12 70 TRP A CA 1
ATOM 471 C C . TRP A 1 70 ? 2.473 -0.086 -4.297 1.00 78.12 70 TRP A C 1
ATOM 473 O O . TRP A 1 70 ? 1.542 -0.389 -3.545 1.00 78.12 70 TRP A O 1
ATOM 483 N N . PHE A 1 71 ? 3.713 0.129 -3.854 1.00 76.75 71 PHE A N 1
ATOM 484 C CA . PHE A 1 71 ? 4.110 -0.053 -2.463 1.00 76.75 71 PHE A CA 1
ATOM 485 C C . PHE A 1 71 ? 3.389 0.943 -1.550 1.00 76.75 71 PHE A C 1
ATOM 487 O O . PHE A 1 71 ? 2.770 0.548 -0.562 1.00 76.75 71 PHE A O 1
ATOM 494 N N . VAL A 1 72 ? 3.380 2.228 -1.925 1.00 80.00 72 VAL A N 1
ATOM 495 C CA . VAL A 1 72 ? 2.679 3.286 -1.183 1.00 80.00 72 VAL A CA 1
ATOM 496 C C . VAL A 1 72 ? 1.172 3.035 -1.157 1.00 80.00 72 VAL A C 1
ATOM 498 O O . VAL A 1 72 ? 0.562 3.134 -0.095 1.00 80.00 72 VAL A O 1
ATOM 501 N N . GLY A 1 73 ? 0.567 2.654 -2.284 1.00 76.56 73 GLY A N 1
ATOM 502 C CA . GLY A 1 73 ? -0.862 2.345 -2.359 1.00 76.56 73 GLY A CA 1
ATOM 503 C C . GLY A 1 73 ? -1.258 1.158 -1.478 1.00 76.56 73 GLY A C 1
ATOM 504 O O . GLY A 1 73 ? -2.270 1.216 -0.782 1.00 76.56 73 GLY A O 1
ATOM 505 N N . THR A 1 74 ? -0.429 0.113 -1.439 1.00 73.12 74 THR A N 1
ATOM 506 C CA . THR A 1 74 ? -0.663 -1.0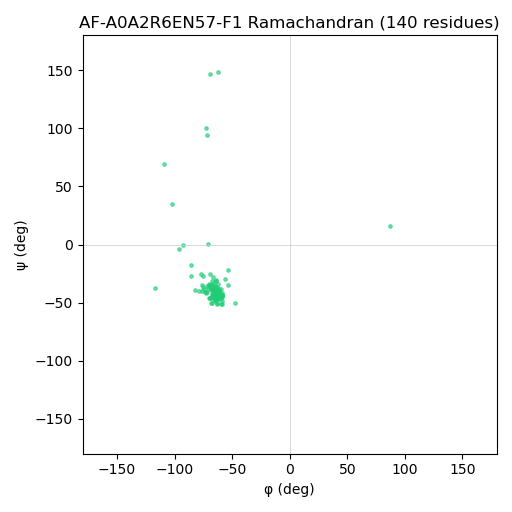74 -0.602 1.00 73.12 74 THR A CA 1
ATOM 507 C C . THR A 1 74 ? -0.569 -0.741 0.889 1.00 73.12 74 THR A C 1
ATOM 509 O O . THR A 1 74 ? -1.435 -1.142 1.669 1.00 73.12 74 THR A O 1
ATOM 512 N N . VAL A 1 75 ? 0.439 0.038 1.293 1.00 75.88 75 VAL A N 1
ATOM 513 C CA . VAL A 1 75 ? 0.602 0.482 2.687 1.00 75.88 75 VAL A CA 1
ATOM 514 C C . VAL A 1 75 ? -0.525 1.430 3.100 1.00 75.88 75 VAL A C 1
ATOM 516 O O . VAL A 1 75 ? -1.090 1.271 4.180 1.00 75.88 75 VAL A O 1
ATOM 519 N N . ALA A 1 76 ? -0.912 2.374 2.240 1.00 70.88 76 ALA A N 1
ATOM 520 C CA . ALA A 1 76 ? -2.020 3.289 2.506 1.00 70.88 76 ALA A CA 1
ATOM 521 C C . ALA A 1 76 ? -3.358 2.545 2.649 1.00 70.88 76 ALA A C 1
ATOM 523 O O . ALA A 1 76 ? -4.124 2.835 3.567 1.00 70.88 76 ALA A O 1
ATOM 524 N N . ALA A 1 77 ? -3.620 1.544 1.801 1.00 71.62 77 ALA A N 1
ATOM 525 C CA . ALA A 1 77 ? -4.797 0.684 1.922 1.00 71.62 77 ALA A CA 1
ATOM 526 C C . ALA A 1 77 ? -4.800 -0.098 3.246 1.00 71.62 77 ALA A C 1
ATOM 528 O O . ALA A 1 77 ? -5.833 -0.196 3.908 1.00 71.62 77 ALA A O 1
ATOM 529 N N . PHE A 1 78 ? -3.641 -0.613 3.664 1.00 67.56 78 PHE A N 1
ATOM 530 C CA . PHE A 1 78 ? -3.488 -1.310 4.939 1.00 67.56 78 PHE A CA 1
ATOM 531 C C . PHE A 1 78 ? -3.761 -0.394 6.134 1.00 67.56 78 PHE A C 1
ATOM 533 O O . PHE A 1 78 ? -4.592 -0.729 6.975 1.00 67.56 78 PHE A O 1
ATOM 540 N N . VAL A 1 79 ? -3.127 0.781 6.182 1.00 68.56 79 VAL A N 1
ATOM 541 C CA . VAL A 1 79 ? -3.315 1.759 7.265 1.00 68.56 79 VAL A CA 1
ATOM 542 C C . VAL A 1 79 ? -4.750 2.280 7.298 1.00 68.56 79 VAL A C 1
ATOM 544 O O . VAL A 1 79 ? -5.328 2.376 8.378 1.00 68.56 79 VAL A O 1
ATOM 547 N N . GLY A 1 80 ? -5.357 2.569 6.146 1.00 65.81 80 GLY A N 1
ATOM 548 C CA . GLY A 1 80 ? -6.743 3.034 6.077 1.00 65.81 80 GLY A CA 1
ATOM 549 C C . GLY A 1 80 ? -7.725 2.020 6.666 1.00 65.81 80 GLY A C 1
ATOM 550 O O . GLY A 1 80 ? -8.584 2.381 7.467 1.00 65.81 80 GLY A O 1
ATOM 551 N N . VAL A 1 81 ? -7.558 0.735 6.341 1.00 65.31 81 VAL A N 1
ATOM 552 C CA . VAL A 1 81 ? -8.425 -0.321 6.881 1.00 65.31 81 VAL A CA 1
ATOM 553 C C . VAL A 1 81 ? -8.144 -0.592 8.355 1.00 65.31 81 VAL A C 1
ATOM 555 O O . VAL A 1 81 ? -9.089 -0.751 9.123 1.00 65.31 81 VAL A O 1
ATOM 558 N N . PHE A 1 82 ? -6.875 -0.620 8.771 1.00 57.25 82 PHE A N 1
ATOM 559 C CA . PHE A 1 82 ? -6.526 -0.833 10.177 1.00 57.25 82 PHE A CA 1
ATOM 560 C C . PHE A 1 82 ? -7.064 0.284 11.069 1.00 57.25 82 PHE A C 1
ATOM 562 O O . PHE A 1 82 ? -7.676 0.000 12.094 1.00 57.25 82 PHE A O 1
ATOM 569 N N . THR A 1 83 ? -6.889 1.542 10.662 1.00 63.47 83 THR A N 1
ATOM 570 C CA . THR A 1 83 ? -7.384 2.699 11.419 1.00 63.47 83 THR A CA 1
ATOM 571 C C . THR A 1 83 ? -8.907 2.665 11.521 1.00 63.47 83 THR A C 1
ATOM 573 O O . THR A 1 83 ? -9.438 2.767 12.622 1.00 63.47 83 THR A O 1
ATOM 576 N N . ALA A 1 84 ? -9.609 2.407 10.414 1.00 61.22 84 ALA A N 1
ATOM 577 C CA . ALA A 1 84 ? -11.068 2.320 10.419 1.00 61.22 84 ALA A CA 1
ATOM 578 C C . ALA A 1 84 ? -11.596 1.146 11.266 1.00 61.22 84 ALA A C 1
ATOM 580 O O . ALA A 1 84 ? -12.608 1.272 11.953 1.00 61.22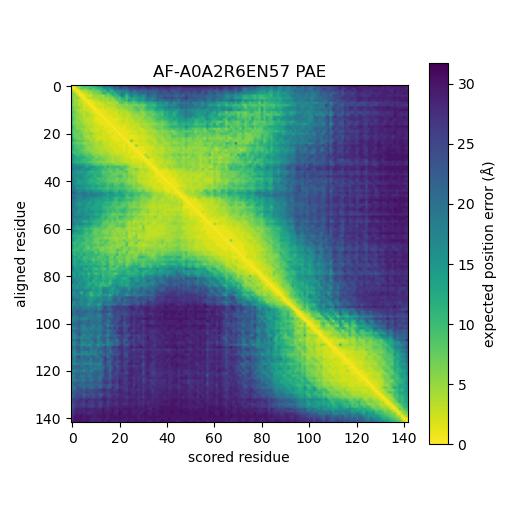 84 ALA A O 1
ATOM 581 N N . ALA A 1 85 ? -10.895 0.008 11.271 1.00 59.19 85 ALA A N 1
ATOM 582 C CA . ALA A 1 85 ? -11.247 -1.131 12.113 1.00 59.19 85 ALA A CA 1
ATOM 583 C C . ALA A 1 85 ? -11.008 -0.859 13.611 1.00 59.19 85 ALA A C 1
ATOM 585 O O . ALA A 1 85 ? -11.786 -1.321 14.446 1.00 59.19 85 ALA A O 1
ATOM 586 N N . VAL A 1 86 ? -9.949 -0.120 13.959 1.00 59.69 86 VAL A N 1
ATOM 587 C CA . VAL A 1 86 ? -9.619 0.255 15.345 1.00 59.69 86 VAL A CA 1
ATOM 588 C C . VAL A 1 86 ? -10.561 1.341 15.873 1.00 59.69 86 VAL A C 1
ATOM 590 O O . VAL A 1 86 ? -11.015 1.252 17.013 1.00 59.69 86 VAL A O 1
ATOM 593 N N . GLU A 1 87 ? -10.897 2.335 15.054 1.00 58.75 87 GLU A N 1
ATOM 594 C CA . GLU A 1 87 ? -11.811 3.423 15.417 1.00 58.75 87 GLU A CA 1
ATOM 595 C C . GLU A 1 87 ? -13.231 2.906 15.702 1.00 58.75 87 GLU A C 1
ATOM 597 O O . GLU A 1 87 ? -13.853 3.289 16.694 1.00 58.75 87 GLU A O 1
ATOM 602 N N . GLU A 1 88 ? -13.708 1.940 14.915 1.00 56.44 88 GLU A N 1
ATOM 603 C CA . GLU A 1 88 ? -15.000 1.289 15.149 1.00 56.44 88 GLU A CA 1
ATOM 604 C C . GLU A 1 88 ? -15.010 0.470 16.460 1.00 56.44 88 GLU A C 1
ATOM 606 O O . GLU A 1 88 ? -15.994 0.494 17.198 1.00 56.44 88 GLU A O 1
ATOM 611 N N . GLN A 1 89 ? -13.905 -0.207 16.807 1.00 51.78 89 GLN A N 1
ATOM 612 C CA . GLN A 1 89 ? -13.784 -0.930 18.086 1.00 51.78 89 GLN A CA 1
ATOM 613 C C . GLN A 1 89 ? -13.718 0.011 19.297 1.00 51.78 89 GLN A C 1
ATOM 615 O O . GLN A 1 89 ? -14.271 -0.301 20.354 1.00 51.78 89 GLN A O 1
ATOM 620 N N . MET A 1 90 ? -13.073 1.173 19.157 1.00 52.47 90 MET A N 1
ATOM 621 C CA . MET A 1 90 ? -13.070 2.220 20.186 1.00 52.47 90 MET A CA 1
ATOM 622 C C . MET A 1 90 ? -14.479 2.774 20.414 1.00 52.47 90 MET A C 1
ATOM 624 O O . MET A 1 90 ? -14.881 2.962 21.561 1.00 52.47 90 MET A O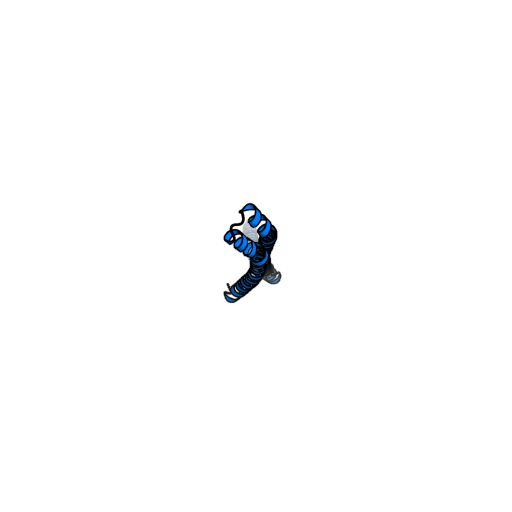 1
ATOM 628 N N . ARG A 1 91 ? -15.265 2.962 19.348 1.00 53.66 91 ARG A N 1
ATOM 629 C CA . ARG A 1 91 ? -16.655 3.431 19.440 1.00 53.66 91 ARG A CA 1
ATOM 630 C C . ARG A 1 91 ? -17.565 2.462 20.203 1.00 53.66 91 ARG A C 1
ATOM 632 O O . ARG A 1 91 ? -18.447 2.905 20.925 1.00 53.66 91 ARG A O 1
ATOM 639 N N . GLU A 1 92 ? -17.318 1.158 20.093 1.00 52.28 92 GLU A N 1
ATOM 640 C CA . GLU A 1 92 ? -18.071 0.109 20.800 1.00 52.28 92 GLU A CA 1
ATOM 641 C C . GLU A 1 92 ? -17.664 -0.023 22.288 1.00 52.28 92 GLU A C 1
ATOM 643 O O . GLU A 1 92 ? -18.461 -0.451 23.122 1.00 52.28 92 GLU A O 1
ATOM 648 N N . ARG A 1 93 ? -16.430 0.370 22.644 1.00 52.16 93 ARG A N 1
ATOM 649 C CA . ARG A 1 93 ? -15.915 0.411 24.032 1.00 52.16 93 ARG A CA 1
ATOM 650 C C . ARG A 1 93 ? -16.249 1.711 24.772 1.00 52.16 93 ARG A C 1
ATOM 652 O O . ARG A 1 93 ? -16.354 1.680 25.993 1.00 52.16 93 ARG A O 1
ATOM 659 N N . PHE A 1 94 ? -16.421 2.823 24.058 1.00 47.91 94 PHE A N 1
ATOM 660 C CA . PHE A 1 94 ? -16.799 4.135 24.603 1.00 47.91 94 PHE A CA 1
ATOM 661 C C . PHE A 1 94 ? -18.278 4.46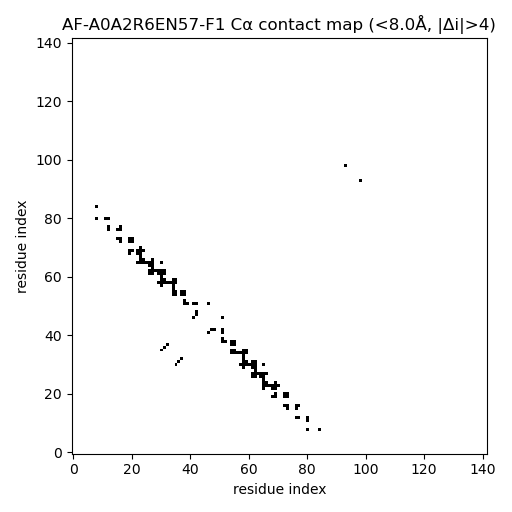0 24.374 1.00 47.91 94 PHE A C 1
ATOM 663 O O . PHE A 1 94 ? -18.649 5.618 24.170 1.00 47.91 94 PHE A O 1
ATOM 670 N N . ASP A 1 95 ? -19.142 3.449 24.424 1.00 51.22 95 ASP A N 1
ATOM 671 C CA . ASP A 1 95 ? -20.572 3.698 24.446 1.00 51.22 95 ASP A CA 1
ATOM 672 C C . ASP A 1 95 ? -20.949 4.278 25.818 1.00 51.22 95 ASP A C 1
ATOM 674 O O . ASP A 1 95 ? -21.109 3.566 26.814 1.00 51.22 95 ASP A O 1
ATOM 678 N N . SER A 1 96 ? -20.997 5.612 25.889 1.00 52.88 96 SER A N 1
ATOM 679 C CA . SER A 1 96 ? -21.295 6.381 27.106 1.00 52.88 96 SER A CA 1
ATOM 680 C C . SER A 1 96 ? -22.607 5.960 27.778 1.00 52.88 96 SER A C 1
ATOM 682 O O . SER A 1 96 ? -22.778 6.163 28.979 1.00 52.88 96 SER A O 1
ATOM 684 N N . GLU A 1 97 ? -23.504 5.329 27.019 1.00 52.09 97 GLU A N 1
ATOM 685 C CA . GLU A 1 97 ? -24.781 4.796 27.475 1.00 52.09 97 GLU A CA 1
ATOM 686 C C . GLU A 1 97 ? -24.610 3.481 28.256 1.00 52.09 97 GLU A C 1
ATOM 688 O O . GLU A 1 97 ? -25.200 3.320 29.325 1.00 52.09 97 GLU A O 1
ATOM 693 N N . LYS A 1 98 ? -23.708 2.596 27.809 1.00 56.75 98 LYS A N 1
ATOM 694 C CA . LYS A 1 98 ? -23.380 1.329 28.484 1.00 56.75 98 LYS A CA 1
ATOM 695 C C . LYS A 1 98 ? -22.587 1.556 29.772 1.00 56.75 98 LYS A C 1
ATOM 697 O O . LYS A 1 98 ? -22.885 0.956 30.801 1.00 56.75 98 LYS A O 1
ATOM 702 N N . VAL A 1 99 ? -21.635 2.492 29.738 1.00 59.03 99 VAL A N 1
ATOM 703 C CA . VAL A 1 99 ? -20.879 2.915 30.929 1.00 59.03 99 VAL A CA 1
ATOM 704 C C . VAL A 1 99 ? -21.804 3.598 31.940 1.00 59.03 99 VAL A C 1
ATOM 706 O O . VAL A 1 99 ? -21.696 3.338 33.134 1.00 59.03 99 VAL A O 1
ATOM 709 N N . LYS A 1 100 ? -22.767 4.416 31.488 1.00 59.25 100 LYS A N 1
ATOM 710 C CA . LYS A 1 100 ? -23.794 4.973 32.379 1.00 59.25 100 LYS A CA 1
ATOM 711 C C . LYS A 1 100 ? -24.649 3.889 33.015 1.00 59.25 100 LYS A C 1
ATOM 713 O O . LYS A 1 100 ? -24.854 3.962 34.218 1.00 59.25 100 LYS A O 1
ATOM 718 N N . SER A 1 101 ? -25.146 2.913 32.252 1.00 57.72 101 SER A N 1
ATOM 719 C CA . SER A 1 101 ? -26.004 1.869 32.822 1.00 57.72 101 SER A CA 1
ATOM 720 C C . SER A 1 101 ? -25.262 0.998 33.832 1.00 57.72 101 SER A C 1
ATOM 722 O O . SER A 1 101 ? -25.837 0.645 34.851 1.00 57.72 101 SER A O 1
ATOM 724 N N . GLU A 1 102 ? -23.987 0.698 33.575 1.00 62.69 102 GLU A N 1
ATOM 725 C CA . GLU A 1 102 ? -23.157 -0.136 34.452 1.00 62.69 102 GLU A CA 1
ATOM 726 C C . GLU A 1 102 ? -22.725 0.626 35.718 1.00 62.69 102 GLU A C 1
ATOM 728 O O . GLU A 1 102 ? -22.765 0.084 36.818 1.00 62.69 102 GLU A O 1
ATOM 733 N N . ILE A 1 103 ? -22.401 1.921 35.605 1.00 66.75 103 ILE A N 1
ATOM 734 C CA . ILE A 1 103 ? -22.149 2.773 36.779 1.00 66.75 103 ILE A CA 1
ATOM 735 C C . ILE A 1 103 ? -23.424 2.945 37.605 1.00 66.75 103 ILE A C 1
ATOM 737 O O . ILE A 1 103 ? -23.366 2.899 38.830 1.00 66.75 103 ILE A O 1
ATOM 741 N N . LEU A 1 104 ? -24.569 3.149 36.955 1.00 65.94 104 LEU A N 1
ATOM 742 C CA . LEU A 1 104 ? -25.833 3.391 37.642 1.00 65.94 104 LEU A CA 1
ATOM 743 C C . LEU A 1 104 ? -26.355 2.118 38.319 1.00 65.94 104 LEU A C 1
ATOM 745 O O . LEU A 1 104 ? -26.846 2.220 39.435 1.00 65.94 104 LEU A O 1
ATOM 749 N N . SER A 1 105 ? -26.159 0.934 37.726 1.00 71.94 105 SER A N 1
ATOM 750 C CA . SER A 1 105 ? -26.493 -0.338 38.381 1.00 71.94 105 SER A CA 1
ATOM 751 C C . SER A 1 105 ? -25.593 -0.622 39.584 1.00 71.94 105 SER A C 1
ATOM 753 O O . SER A 1 105 ? -26.087 -1.008 40.633 1.00 71.94 105 SER A O 1
ATOM 755 N N . VAL A 1 106 ? -24.282 -0.372 39.475 1.00 77.00 106 VAL A N 1
ATOM 756 C CA . VAL A 1 106 ? -23.360 -0.561 40.609 1.00 77.00 106 VAL A CA 1
ATOM 757 C C . VAL A 1 106 ? -23.639 0.448 41.727 1.00 77.00 106 VAL A C 1
ATOM 759 O O . VAL A 1 106 ? -23.499 0.115 42.902 1.00 77.00 106 VAL A O 1
ATOM 762 N N . LEU A 1 107 ? -24.033 1.680 41.390 1.00 75.62 107 LEU A N 1
ATOM 763 C CA . LEU A 1 107 ? -24.406 2.685 42.385 1.00 75.62 107 LEU A CA 1
ATOM 764 C C . LEU A 1 107 ? -25.698 2.298 43.117 1.00 75.62 107 LEU A C 1
ATOM 766 O O . LEU A 1 107 ? -25.766 2.482 44.327 1.00 75.62 107 LEU A O 1
ATOM 770 N N . ASP A 1 108 ? -26.682 1.753 42.402 1.00 81.69 108 ASP A N 1
ATOM 771 C CA . ASP A 1 108 ? -27.956 1.295 42.967 1.00 81.69 108 ASP A CA 1
ATOM 772 C C . ASP A 1 108 ? -27.762 0.076 43.884 1.00 81.69 108 ASP A C 1
ATOM 774 O O . ASP A 1 108 ? -28.221 0.081 45.026 1.00 81.69 108 ASP A O 1
ATOM 778 N N . ASP A 1 109 ? -26.955 -0.901 43.455 1.00 82.44 109 ASP A N 1
ATOM 779 C CA . ASP A 1 109 ? -26.583 -2.057 44.281 1.00 82.44 109 ASP A CA 1
ATOM 780 C C . ASP A 1 109 ? -25.884 -1.619 45.582 1.00 82.44 109 ASP A C 1
ATOM 782 O O . ASP A 1 109 ? -26.218 -2.093 46.669 1.00 82.44 109 ASP A O 1
ATOM 786 N N . ARG A 1 110 ? -24.948 -0.660 45.503 1.00 81.19 110 ARG A N 1
ATOM 787 C CA . ARG A 1 110 ? -24.257 -0.120 46.689 1.00 81.19 110 ARG A CA 1
ATOM 788 C C . ARG A 1 110 ? -25.165 0.722 47.578 1.00 81.19 110 ARG A C 1
ATOM 790 O O . ARG A 1 110 ? -24.999 0.697 48.794 1.00 81.19 110 ARG A O 1
ATOM 797 N N . LEU A 1 111 ? -26.103 1.473 47.003 1.00 81.12 111 LEU A N 1
ATOM 798 C CA . LEU A 1 111 ? -27.071 2.253 4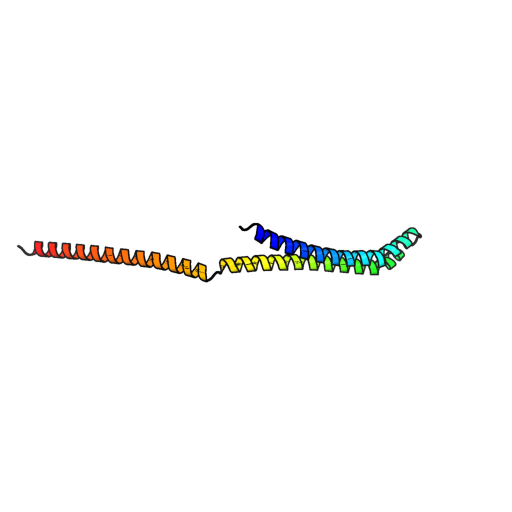7.773 1.00 81.12 111 LEU A CA 1
ATOM 799 C C . LEU A 1 111 ? -28.000 1.324 48.566 1.00 81.12 111 LEU A C 1
ATOM 801 O O . LEU A 1 111 ? -28.221 1.556 49.753 1.00 81.12 111 LEU A O 1
ATOM 805 N N . SER A 1 112 ? -28.472 0.245 47.934 1.00 83.25 112 SER A N 1
ATOM 806 C CA . SER A 1 112 ? -29.300 -0.776 48.578 1.00 83.25 112 SER A CA 1
ATOM 807 C C . SER A 1 112 ? -28.550 -1.520 49.689 1.00 83.25 112 SER A C 1
ATOM 809 O O . SER A 1 112 ? -29.148 -1.843 50.714 1.00 83.25 112 SER A O 1
ATOM 811 N N . GLU A 1 113 ? -27.257 -1.794 49.506 1.00 84.94 113 GLU A N 1
ATOM 812 C CA . GLU A 1 113 ? -26.406 -2.426 50.524 1.00 84.94 113 GLU A CA 1
ATOM 813 C C . GLU A 1 113 ? -26.214 -1.503 51.741 1.00 84.94 113 GLU A C 1
ATOM 815 O O . GLU A 1 113 ? -26.431 -1.914 52.878 1.00 84.94 113 GLU A O 1
ATOM 820 N N . VAL A 1 114 ? -25.933 -0.214 51.514 1.00 86.31 114 VAL A N 1
ATOM 821 C CA . VAL A 1 114 ? -25.785 0.778 52.596 1.00 86.31 114 VAL A CA 1
ATOM 822 C C . VAL A 1 114 ? -27.097 1.011 53.348 1.00 86.31 114 VAL A C 1
ATOM 824 O O . VAL A 1 114 ? -27.089 1.165 54.570 1.00 86.31 114 VAL A O 1
ATOM 827 N N . GLU A 1 115 ? -28.237 1.039 52.654 1.00 83.75 115 GLU A N 1
ATOM 828 C CA . GLU A 1 115 ? -29.544 1.156 53.307 1.00 83.75 115 GLU A CA 1
ATOM 829 C C . GLU A 1 115 ? -29.815 -0.043 54.228 1.00 83.75 115 GLU A C 1
ATOM 831 O O . GLU A 1 115 ? -30.301 0.130 55.353 1.00 83.75 115 GLU A O 1
ATOM 836 N N . HIS A 1 116 ? -29.430 -1.245 53.791 1.00 85.88 116 HIS A N 1
ATOM 837 C CA . HIS A 1 116 ? -29.540 -2.454 54.595 1.00 85.88 116 HIS A CA 1
ATOM 838 C C . HIS A 1 116 ? -28.673 -2.374 55.859 1.00 85.88 116 HIS A C 1
ATOM 840 O O . HIS A 1 116 ? -29.206 -2.519 56.964 1.00 85.88 116 HIS A O 1
ATOM 846 N N . ASP A 1 117 ? -27.397 -2.011 55.721 1.00 86.12 117 ASP A N 1
ATOM 847 C CA . ASP A 1 117 ? -26.449 -1.899 56.837 1.00 86.12 117 ASP A CA 1
ATOM 848 C C . ASP A 1 117 ? -26.879 -0.846 57.873 1.00 86.12 117 ASP A C 1
ATOM 850 O O . ASP A 1 117 ? -26.787 -1.059 59.088 1.00 86.12 117 ASP A O 1
ATOM 854 N N . VAL A 1 118 ? -27.400 0.301 57.418 1.00 86.31 118 VAL A N 1
ATOM 855 C CA . VAL A 1 118 ? -27.913 1.358 58.307 1.00 86.31 118 VAL A CA 1
ATOM 856 C C . VAL A 1 118 ? -29.157 0.885 59.059 1.00 86.31 118 VAL A C 1
ATOM 858 O O . VAL A 1 118 ? -29.309 1.178 60.250 1.00 86.31 118 VAL A O 1
ATOM 861 N N . SER A 1 119 ? -30.048 0.148 58.391 1.00 84.50 119 SER A N 1
ATOM 862 C CA . SER A 1 119 ? -31.254 -0.396 59.019 1.00 84.50 119 SER A CA 1
ATOM 863 C C . SER A 1 119 ? -30.919 -1.433 60.098 1.00 84.50 119 SER A C 1
ATOM 865 O O . SER A 1 119 ? -31.496 -1.395 61.190 1.00 84.50 119 SER A O 1
ATOM 867 N N . GLU A 1 120 ? -29.936 -2.294 59.834 1.00 87.00 120 GLU A N 1
ATOM 868 C CA . GLU A 1 120 ? -29.475 -3.314 60.768 1.00 87.00 120 GLU A CA 1
ATOM 869 C C . GLU A 1 120 ? -28.750 -2.679 61.956 1.00 87.00 120 GLU A C 1
ATOM 871 O O . GLU A 1 120 ? -29.088 -2.956 63.107 1.00 87.00 120 GLU A O 1
ATOM 876 N N . THR A 1 121 ? -27.848 -1.728 61.699 1.00 86.00 121 THR A N 1
ATOM 877 C CA . THR A 1 121 ? -27.143 -0.979 62.748 1.00 86.00 121 THR A CA 1
ATOM 878 C C . THR A 1 121 ? -28.129 -0.247 63.652 1.00 86.00 121 THR A C 1
ATOM 880 O O . THR A 1 121 ? -28.009 -0.287 64.875 1.00 86.00 121 THR A O 1
ATOM 883 N N . ARG A 1 122 ? -29.155 0.400 63.084 1.00 84.50 122 ARG A N 1
ATOM 884 C CA . ARG A 1 122 ? -30.185 1.087 63.875 1.00 84.50 122 ARG A CA 1
ATOM 885 C C . ARG A 1 122 ? -30.952 0.114 64.766 1.00 84.50 122 ARG A C 1
ATOM 887 O O . ARG A 1 122 ? -31.280 0.469 65.899 1.00 84.50 122 ARG A O 1
ATOM 894 N N . ARG A 1 123 ? -31.224 -1.095 64.271 1.00 84.81 123 ARG A N 1
ATOM 895 C CA . ARG A 1 123 ? -31.873 -2.152 65.044 1.00 84.81 123 ARG A CA 1
ATOM 896 C C . ARG A 1 123 ? -30.970 -2.652 66.170 1.00 84.81 123 ARG A C 1
ATOM 898 O O . ARG A 1 123 ? -31.407 -2.612 67.316 1.00 84.81 123 ARG A O 1
ATOM 905 N N . GLN A 1 124 ? -29.717 -2.995 65.880 1.00 85.19 124 GLN A N 1
ATOM 906 C CA . GLN A 1 124 ? -28.740 -3.427 66.885 1.00 85.19 124 GLN A CA 1
ATOM 907 C C . GLN A 1 124 ? -28.520 -2.353 67.960 1.00 85.19 124 GLN A C 1
ATOM 909 O O . GLN A 1 124 ? -28.567 -2.651 69.145 1.00 85.19 124 GLN A O 1
ATOM 914 N N . VAL A 1 125 ? -28.388 -1.077 67.580 1.00 85.75 125 VAL A N 1
ATOM 915 C CA . VAL A 1 125 ? -28.266 0.041 68.535 1.00 85.75 125 VAL A CA 1
ATOM 916 C C . VAL A 1 125 ? -29.526 0.192 69.390 1.00 85.75 125 VAL A C 1
ATOM 918 O O . VAL A 1 125 ? -29.432 0.519 70.571 1.00 85.75 125 VAL A O 1
ATOM 921 N N . SER A 1 126 ? -30.714 -0.025 68.821 1.00 81.25 126 SER A N 1
ATOM 922 C CA . SER A 1 126 ? -31.963 0.022 69.590 1.00 81.25 126 SER A CA 1
ATOM 923 C C . SER A 1 126 ? -32.110 -1.153 70.560 1.00 81.25 126 SER A C 1
ATOM 925 O O . SER A 1 126 ? -32.644 -0.965 71.650 1.00 81.25 126 SER A O 1
ATOM 927 N N . GLU A 1 127 ? -31.615 -2.334 70.184 1.00 83.31 127 GLU A N 1
ATOM 928 C CA . GLU A 1 127 ? -31.583 -3.527 71.031 1.00 83.31 127 GLU A CA 1
ATOM 929 C C . GLU A 1 127 ? -30.555 -3.349 72.161 1.00 83.31 127 GLU A C 1
ATOM 931 O O . GLU A 1 127 ? -30.923 -3.495 73.322 1.00 83.31 127 GLU A O 1
ATOM 936 N N . LEU A 1 128 ? -29.343 -2.868 71.853 1.00 79.81 128 LEU A N 1
ATOM 937 C CA . LEU A 1 128 ? -28.302 -2.545 72.838 1.00 79.81 128 LEU A CA 1
ATOM 938 C C . LEU A 1 128 ? -28.755 -1.481 73.845 1.00 79.81 128 LEU A C 1
ATOM 940 O O . LEU A 1 128 ? -28.604 -1.672 75.043 1.00 79.81 128 LEU A O 1
ATOM 944 N N . LYS A 1 129 ? -29.383 -0.385 73.394 1.00 76.94 129 LYS A N 1
ATOM 945 C CA . LYS A 1 129 ? -29.931 0.636 74.308 1.00 76.94 129 LYS A CA 1
ATOM 946 C C . LYS A 1 129 ? -31.055 0.104 75.190 1.00 76.94 129 LYS A C 1
ATOM 948 O O . LYS A 1 129 ? -31.275 0.616 76.283 1.00 76.94 129 LYS A O 1
ATOM 953 N N . ARG A 1 130 ? -31.821 -0.868 74.693 1.00 74.50 130 ARG A N 1
ATOM 954 C CA . ARG A 1 130 ? -32.899 -1.498 75.456 1.00 74.50 130 ARG A CA 1
ATOM 955 C C . ARG A 1 130 ? -32.350 -2.460 76.504 1.00 74.50 130 ARG A C 1
ATOM 957 O O . ARG A 1 130 ? -32.926 -2.534 77.583 1.00 74.50 130 ARG A O 1
ATOM 964 N N . GLU A 1 131 ? -31.274 -3.167 76.184 1.00 71.00 131 GLU A N 1
ATOM 965 C CA . GLU A 1 131 ? -30.550 -4.043 77.105 1.00 71.00 131 GLU A CA 1
ATOM 966 C C . GLU A 1 131 ? -29.821 -3.229 78.182 1.00 71.00 131 GLU A C 1
ATOM 968 O O . GLU A 1 131 ? -30.016 -3.487 79.362 1.00 71.00 131 GLU A O 1
ATOM 973 N N . GLU A 1 132 ? -29.124 -2.154 77.801 1.00 64.12 132 GLU A N 1
ATOM 974 C CA . GLU A 1 132 ? -28.452 -1.228 78.726 1.00 64.12 132 GLU A CA 1
ATOM 975 C C . GLU A 1 132 ? -29.445 -0.540 79.678 1.00 64.12 132 GLU A C 1
ATOM 977 O O . GLU A 1 132 ? -29.212 -0.469 80.882 1.00 64.12 132 GLU A O 1
ATOM 982 N N . ALA A 1 133 ? -30.610 -0.113 79.173 1.00 63.69 133 ALA A N 1
ATOM 983 C CA . ALA A 1 133 ? -31.671 0.418 80.025 1.00 63.69 133 ALA A CA 1
ATOM 984 C C . ALA A 1 133 ? -32.239 -0.649 80.977 1.00 63.69 133 ALA A C 1
ATOM 986 O O . ALA A 1 133 ? -32.548 -0.335 82.122 1.00 63.69 133 ALA A O 1
ATOM 987 N N . ALA A 1 134 ? -32.393 -1.899 80.527 1.00 61.25 134 ALA A N 1
ATOM 988 C CA . ALA A 1 134 ? -32.883 -2.989 81.369 1.00 61.25 134 ALA A CA 1
ATOM 989 C C . ALA A 1 134 ? -31.881 -3.369 82.473 1.00 61.25 134 ALA 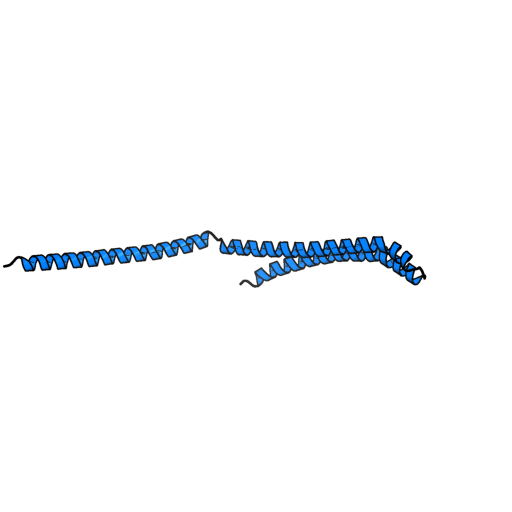A C 1
ATOM 991 O O . ALA A 1 134 ? -32.308 -3.607 83.603 1.00 61.25 134 ALA A O 1
ATOM 992 N N . ASP A 1 135 ? -30.581 -3.351 82.172 1.00 59.19 135 ASP A N 1
ATOM 993 C CA . ASP A 1 135 ? -29.512 -3.537 83.156 1.00 59.19 135 ASP A CA 1
ATOM 994 C C . ASP A 1 135 ? -29.491 -2.385 84.174 1.00 59.19 135 ASP A C 1
ATOM 996 O O . ASP A 1 135 ? -29.454 -2.631 85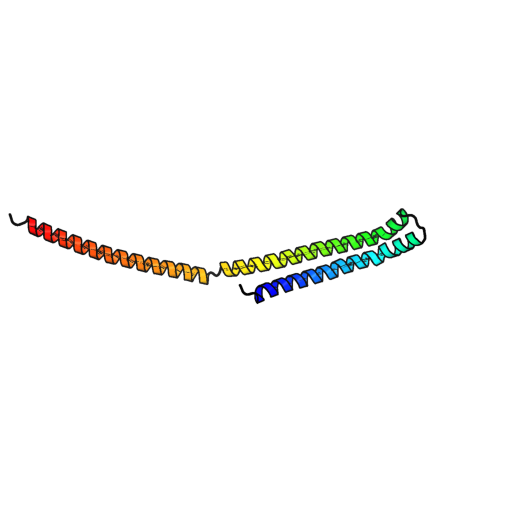.378 1.00 59.19 135 ASP A O 1
ATOM 1000 N N . GLU A 1 136 ? -29.616 -1.125 83.740 1.00 57.53 136 GLU A N 1
ATOM 1001 C CA . GLU A 1 136 ? -29.640 0.030 84.654 1.00 57.53 136 GLU A CA 1
ATOM 1002 C C . GLU A 1 136 ? -30.860 0.024 85.597 1.00 57.53 136 GLU A C 1
ATOM 1004 O O . GLU A 1 136 ? -30.748 0.413 86.762 1.00 57.53 136 GLU A O 1
ATOM 1009 N N . PHE A 1 137 ? -32.004 -0.516 85.160 1.00 56.53 137 PHE A N 1
ATOM 1010 C CA . PHE A 1 137 ? -33.150 -0.764 86.045 1.00 56.53 137 PHE A CA 1
ATOM 1011 C C . PHE A 1 137 ? -32.900 -1.887 87.068 1.00 56.53 137 PHE A C 1
ATOM 1013 O O . PHE A 1 137 ? -33.512 -1.868 88.136 1.00 56.53 137 PHE A O 1
ATOM 1020 N N . GLN A 1 138 ? -32.005 -2.841 86.792 1.00 57.03 138 GLN A N 1
ATOM 1021 C CA . GLN A 1 138 ? -31.727 -3.981 87.674 1.00 57.03 138 GLN A CA 1
ATOM 1022 C C . GLN A 1 138 ? -30.676 -3.673 88.761 1.00 57.03 138 GLN A C 1
ATOM 1024 O O . GLN A 1 138 ? -30.632 -4.360 89.783 1.00 57.03 138 GLN A O 1
ATOM 1029 N N . PHE A 1 139 ? -29.877 -2.610 88.602 1.00 57.03 139 PHE A N 1
ATOM 1030 C CA . PHE A 1 139 ? -28.891 -2.151 89.598 1.00 57.03 139 PHE A CA 1
ATOM 1031 C C . PHE A 1 139 ? -29.419 -1.082 90.581 1.00 57.03 139 PHE A C 1
ATOM 1033 O O . PHE A 1 139 ? -28.674 -0.650 91.460 1.00 57.03 139 PHE A O 1
ATOM 1040 N N . GLY A 1 140 ? -30.686 -0.660 90.460 1.00 53.22 140 GLY A N 1
ATOM 1041 C CA . GLY A 1 140 ? -31.307 0.389 91.288 1.00 53.22 140 GLY A CA 1
ATOM 1042 C C . GLY A 1 140 ? -32.125 -0.082 92.502 1.00 53.22 140 GLY A C 1
ATOM 1043 O O . GLY A 1 140 ? -32.598 0.760 93.263 1.00 53.22 140 GLY A O 1
ATOM 1044 N N . GLU A 1 141 ? -32.304 -1.391 92.707 1.00 50.59 141 GLU A N 1
ATOM 1045 C CA . GLU A 1 141 ? -32.991 -1.961 93.882 1.00 50.59 141 GLU A CA 1
ATOM 1046 C C . GLU A 1 141 ? -32.003 -2.673 94.824 1.00 50.59 141 GLU A C 1
ATOM 1048 O O . GLU A 1 141 ? -32.048 -3.895 94.940 1.00 50.59 141 GLU A O 1
ATOM 1053 N N . GLN A 1 142 ? -31.122 -1.921 95.502 1.00 39.25 142 GLN A N 1
ATOM 1054 C CA . GLN A 1 142 ? -30.558 -2.262 96.826 1.00 39.25 142 GLN A CA 1
ATOM 1055 C C . GLN A 1 142 ? -30.257 -0.994 97.631 1.00 39.25 142 GLN A C 1
ATOM 1057 O O . GLN A 1 142 ? -29.605 -0.083 97.074 1.00 39.25 142 GLN A O 1
#

Radius of gyration: 39.91 Å; Cα contacts (8 Å, |Δi|>4): 86; chains: 1; bounding box: 60×19×130 Å